Protein AF-A0A930ADJ4-F1 (afdb_monomer)

Secondary structure (DSSP, 8-state):
--HHHHHHHHHHHHT-------TTS-HHHHHHHHHHHHH-GGGHHHHHTT----S-EE-TTS-EES-HHHHHHHHTTTS-----TT----S-----

pLDDT: mean 73.16, std 18.06, range [35.5, 94.44]

Foldseek 3Di:
DDPVVVVVVLCVVLVDDDDDQDCVVDPVSVVVLCVLLVPDPVCVVCVVVVHSLPPWDQDPVRDIDSPPVVVSVVSVPVPPPPPPPDPPPDDDPPDD

Sequence (96 aa):
MSTLCFVQRISRKNNVAFEYIDITGSIRALKQFLALRDHSEAYDDAKREGYIGIPTLVLEDGSICFDYEEWLKGEETSKVAVVESGQSCNIDGTGC

Radius of gyration: 20.52 Å; Cα contacts (8 Å, |Δi|>4): 43; chains: 1; bounding box: 62×26×54 Å

Solvent-accessible surface area (backbone atoms only — not comparable to full-atom values): 6371 Å² total; per-residue (Å²): 132,59,71,66,63,54,54,57,56,46,30,74,71,69,76,49,88,78,86,87,79,61,46,84,78,37,74,66,43,33,52,52,49,50,58,50,50,77,71,37,74,85,36,49,64,31,52,76,73,71,45,91,57,75,72,66,46,74,47,96,88,67,51,73,42,68,59,58,73,60,54,53,62,56,51,66,74,74,72,70,79,74,79,72,87,68,83,78,82,74,84,82,69,92,74,133

Mean predicted aligned error: 12.47 Å

Structure (mmCIF, N/CA/C/O backbone):
data_AF-A0A930ADJ4-F1
#
_entry.id   AF-A0A930ADJ4-F1
#
loop_
_atom_site.group_PDB
_atom_site.id
_atom_site.type_symbol
_atom_site.label_atom_id
_atom_site.label_alt_id
_atom_site.label_comp_id
_atom_site.label_asym_id
_atom_site.label_entity_id
_atom_site.label_seq_id
_atom_site.pdbx_PDB_ins_code
_atom_site.Cartn_x
_atom_site.Cartn_y
_atom_site.Cartn_z
_atom_site.occupancy
_atom_site.B_iso_or_equiv
_atom_site.auth_seq_id
_atom_site.auth_comp_id
_atom_site.auth_asym_id
_atom_site.auth_atom_id
_atom_site.pdbx_PDB_model_num
ATOM 1 N N . MET A 1 1 ? 11.828 14.101 1.903 1.00 50.31 1 MET A N 1
ATOM 2 C CA . MET A 1 1 ? 11.858 13.441 0.578 1.00 50.31 1 MET A CA 1
ATOM 3 C C . MET A 1 1 ? 10.573 12.628 0.486 1.00 50.31 1 MET A C 1
ATOM 5 O O . MET A 1 1 ? 10.423 11.730 1.294 1.00 50.31 1 MET A O 1
ATOM 9 N N . SER A 1 2 ? 9.597 13.011 -0.346 1.00 58.38 2 SER A N 1
ATOM 10 C CA . SER A 1 2 ? 8.308 12.290 -0.422 1.00 58.38 2 SER A CA 1
ATOM 11 C C . SER A 1 2 ? 8.526 10.855 -0.922 1.00 58.38 2 SER A C 1
ATOM 13 O O . SER A 1 2 ? 9.349 10.661 -1.821 1.00 58.38 2 SER A O 1
ATOM 15 N N . THR A 1 3 ? 7.800 9.878 -0.368 1.00 57.91 3 THR A N 1
ATOM 16 C CA . THR A 1 3 ? 7.825 8.451 -0.753 1.00 57.91 3 THR A CA 1
ATOM 17 C C . THR A 1 3 ? 7.711 8.267 -2.269 1.00 57.91 3 THR A C 1
ATOM 19 O O . THR A 1 3 ? 8.413 7.444 -2.850 1.00 57.91 3 THR A O 1
ATOM 22 N N . LEU A 1 4 ? 6.937 9.133 -2.934 1.00 62.12 4 LEU A N 1
ATOM 23 C CA . LEU A 1 4 ? 6.818 9.187 -4.391 1.00 62.12 4 LEU A CA 1
ATOM 24 C C . LEU A 1 4 ? 8.178 9.360 -5.091 1.00 62.12 4 LEU A C 1
ATOM 26 O O . LEU A 1 4 ? 8.532 8.587 -5.972 1.00 62.12 4 LEU A O 1
ATOM 30 N N . CYS A 1 5 ? 8.975 10.346 -4.671 1.00 56.03 5 CYS A N 1
ATOM 31 C CA . CYS A 1 5 ? 10.272 10.656 -5.281 1.00 56.03 5 CYS A CA 1
ATOM 32 C C . CYS A 1 5 ? 11.283 9.519 -5.076 1.00 56.03 5 CYS A C 1
ATOM 34 O O . CYS A 1 5 ? 12.148 9.283 -5.923 1.00 56.03 5 CYS A O 1
ATOM 36 N N . PHE A 1 6 ? 11.166 8.799 -3.959 1.00 60.22 6 PHE A N 1
ATOM 37 C CA . PHE A 1 6 ? 12.012 7.652 -3.664 1.00 60.22 6 PHE A CA 1
ATOM 38 C C . PHE A 1 6 ? 11.682 6.467 -4.579 1.00 60.22 6 PHE A C 1
ATOM 40 O O . PHE A 1 6 ? 12.563 5.998 -5.298 1.00 60.22 6 PHE A O 1
ATOM 47 N N . VAL A 1 7 ? 10.408 6.074 -4.658 1.00 62.03 7 VAL A N 1
ATOM 48 C CA . VAL A 1 7 ? 9.941 4.979 -5.526 1.00 62.03 7 VAL A CA 1
ATOM 49 C C . VAL A 1 7 ? 10.249 5.278 -7.004 1.00 62.03 7 VAL A C 1
ATOM 51 O O . VAL A 1 7 ? 10.830 4.450 -7.704 1.00 62.03 7 VAL A O 1
ATOM 54 N N . GLN A 1 8 ? 10.015 6.513 -7.463 1.00 61.22 8 GLN A N 1
ATOM 55 C CA . GLN A 1 8 ? 10.331 6.966 -8.830 1.00 61.22 8 GLN A CA 1
ATOM 56 C C . GLN A 1 8 ? 11.817 6.971 -9.168 1.00 61.22 8 GLN A C 1
ATOM 58 O O . GLN A 1 8 ? 12.207 6.649 -10.293 1.00 61.22 8 GLN A O 1
ATOM 63 N N . ARG A 1 9 ? 12.673 7.287 -8.196 1.00 60.28 9 ARG A N 1
ATOM 64 C CA . ARG A 1 9 ? 14.120 7.176 -8.379 1.00 60.28 9 ARG A CA 1
ATOM 65 C C . ARG A 1 9 ? 14.562 5.721 -8.515 1.00 60.28 9 ARG A C 1
ATOM 67 O O . ARG A 1 9 ? 15.523 5.464 -9.236 1.00 60.28 9 ARG A O 1
ATOM 74 N N . ILE A 1 10 ? 13.876 4.798 -7.851 1.00 60.88 10 ILE A N 1
ATOM 75 C CA . ILE A 1 10 ? 14.242 3.383 -7.825 1.00 60.88 10 ILE A CA 1
ATOM 76 C C . ILE A 1 10 ? 13.740 2.638 -9.064 1.00 60.88 10 ILE A C 1
ATOM 78 O O . ILE A 1 10 ? 14.535 1.908 -9.651 1.00 60.88 10 ILE A O 1
ATOM 82 N N . SER A 1 11 ? 12.525 2.929 -9.562 1.00 61.44 11 SER A N 1
ATOM 83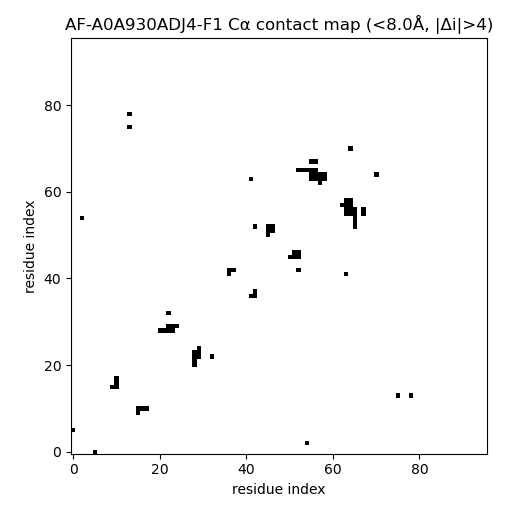 C CA . SER A 1 11 ? 12.047 2.459 -10.889 1.00 61.44 11 SER A CA 1
ATOM 84 C C . SER A 1 11 ? 13.121 2.607 -11.946 1.00 61.44 11 SER A C 1
ATOM 86 O O . SER A 1 11 ? 13.468 1.688 -12.680 1.00 61.44 11 SER A O 1
ATOM 88 N N . ARG A 1 12 ? 13.669 3.827 -11.981 1.00 61.81 12 ARG A N 1
ATOM 89 C CA . ARG A 1 12 ? 14.521 4.294 -13.056 1.00 61.81 12 ARG A CA 1
ATOM 90 C C . ARG A 1 12 ? 15.906 3.666 -12.984 1.00 61.81 12 ARG A C 1
ATOM 92 O O . ARG A 1 12 ? 16.597 3.640 -13.991 1.00 61.81 12 ARG A O 1
ATOM 99 N N . LYS A 1 13 ? 16.311 3.196 -11.802 1.00 63.00 13 LYS A N 1
ATOM 100 C CA . LYS A 1 13 ? 17.589 2.517 -11.585 1.00 63.00 13 LYS A CA 1
ATOM 101 C C . LYS A 1 13 ? 17.498 1.012 -11.833 1.00 63.00 13 LYS A C 1
ATOM 103 O O . LYS A 1 13 ? 18.411 0.474 -12.438 1.00 63.00 13 LYS A O 1
ATOM 108 N N . ASN A 1 14 ? 16.404 0.372 -11.419 1.00 63.56 14 ASN A N 1
ATOM 109 C CA . ASN A 1 14 ? 16.273 -1.091 -11.434 1.00 63.56 14 ASN A CA 1
ATOM 110 C C . ASN A 1 14 ? 15.416 -1.637 -12.592 1.00 63.56 14 ASN A C 1
ATOM 112 O O . ASN A 1 14 ? 15.165 -2.834 -12.648 1.00 63.56 14 ASN A O 1
ATOM 116 N N . ASN A 1 15 ? 14.946 -0.774 -13.505 1.00 66.75 15 ASN A N 1
ATOM 117 C CA . ASN A 1 15 ? 14.043 -1.139 -14.610 1.00 66.75 15 ASN A CA 1
ATOM 118 C C . ASN A 1 15 ? 12.784 -1.899 -14.134 1.00 66.75 15 ASN A C 1
ATOM 120 O O . ASN A 1 15 ? 12.254 -2.773 -14.814 1.00 66.75 15 ASN A O 1
ATOM 124 N N . VAL A 1 16 ? 12.311 -1.575 -12.928 1.00 68.25 16 VAL A N 1
ATOM 125 C CA . VAL A 1 16 ? 11.095 -2.162 -12.360 1.00 68.25 16 VAL A CA 1
ATOM 126 C C . VAL A 1 16 ? 9.921 -1.289 -12.771 1.00 68.25 16 VAL A C 1
ATOM 128 O O . VAL A 1 16 ? 9.834 -0.122 -12.368 1.00 68.25 16 VAL A O 1
ATOM 131 N N . ALA A 1 17 ? 9.030 -1.856 -13.583 1.00 70.31 17 ALA A N 1
ATOM 132 C CA . ALA A 1 17 ? 7.750 -1.246 -13.894 1.00 70.31 17 ALA A CA 1
ATOM 133 C C . ALA A 1 17 ? 6.869 -1.278 -12.643 1.00 70.31 17 ALA A C 1
ATOM 135 O O . ALA A 1 17 ? 6.666 -2.329 -12.045 1.00 70.31 17 ALA A O 1
ATOM 136 N N . PHE A 1 18 ? 6.346 -0.123 -12.251 1.00 73.25 18 PHE A N 1
ATOM 137 C CA . PHE A 1 18 ? 5.300 -0.043 -11.244 1.00 73.25 18 PHE A CA 1
ATOM 138 C C . PHE A 1 18 ? 4.232 0.936 -11.691 1.00 73.25 18 PHE A C 1
ATOM 140 O O . PHE A 1 18 ? 4.498 1.911 -12.400 1.00 73.25 18 PHE A O 1
ATOM 147 N N . GLU A 1 19 ? 3.025 0.697 -11.207 1.00 80.88 19 GLU A N 1
ATOM 148 C CA . GLU A 1 19 ? 1.942 1.655 -11.272 1.00 80.88 19 GLU A CA 1
ATOM 149 C C . GLU A 1 19 ? 1.846 2.368 -9.924 1.00 80.88 19 GLU A C 1
ATOM 151 O O . GLU A 1 19 ? 1.714 1.739 -8.875 1.00 80.88 19 GLU A O 1
ATOM 156 N N . TYR A 1 20 ? 1.949 3.696 -9.942 1.00 83.62 20 TYR A N 1
ATOM 157 C CA . TYR A 1 20 ? 1.721 4.490 -8.744 1.00 83.62 20 TYR A CA 1
ATOM 158 C C . TYR A 1 20 ? 0.255 4.906 -8.670 1.00 83.62 20 TYR A C 1
ATOM 160 O O . TYR A 1 20 ? -0.248 5.579 -9.570 1.00 83.62 20 TYR A O 1
ATOM 168 N N . ILE A 1 21 ? -0.399 4.564 -7.562 1.00 83.62 21 ILE A N 1
ATOM 169 C CA . ILE A 1 21 ? -1.787 4.935 -7.296 1.00 83.62 21 ILE A CA 1
ATOM 170 C C . ILE A 1 21 ? -1.824 5.909 -6.116 1.00 83.62 21 ILE A C 1
ATOM 172 O O . ILE A 1 21 ? -1.529 5.545 -4.978 1.00 83.62 21 ILE A O 1
ATOM 176 N N . ASP A 1 22 ? -2.236 7.149 -6.384 1.00 87.44 22 ASP A N 1
ATOM 177 C CA . ASP A 1 22 ? -2.590 8.103 -5.333 1.00 87.44 22 ASP A CA 1
ATOM 178 C C . ASP A 1 22 ? -4.013 7.820 -4.838 1.00 87.44 22 ASP A C 1
ATOM 180 O O . ASP A 1 22 ? -5.008 8.222 -5.450 1.00 87.44 22 ASP A O 1
ATOM 184 N N . ILE A 1 23 ? -4.113 7.142 -3.695 1.00 88.50 23 ILE A N 1
ATOM 185 C CA . ILE A 1 23 ? -5.398 6.820 -3.062 1.00 88.50 23 ILE A CA 1
ATOM 186 C C . ILE A 1 23 ? -6.180 8.069 -2.635 1.00 88.50 23 ILE A C 1
ATOM 188 O O . ILE A 1 23 ? -7.397 8.002 -2.484 1.00 88.50 23 ILE A O 1
ATOM 192 N N . THR A 1 24 ? -5.506 9.210 -2.457 1.00 87.50 24 THR A N 1
ATOM 193 C CA . THR A 1 24 ? -6.137 10.485 -2.090 1.00 87.50 24 THR A CA 1
ATOM 194 C C . THR A 1 24 ? -6.558 11.305 -3.309 1.00 87.50 24 THR A C 1
ATOM 196 O O . THR A 1 24 ? -7.369 12.221 -3.181 1.00 87.50 24 THR A O 1
ATOM 199 N N . GLY A 1 25 ? -6.089 10.932 -4.504 1.00 90.19 25 GLY A N 1
ATOM 200 C CA . GLY A 1 25 ? -6.369 11.641 -5.750 1.00 90.19 25 GLY A CA 1
ATOM 201 C C . GLY A 1 25 ? -7.813 11.493 -6.238 1.00 90.19 25 GLY A C 1
ATOM 202 O O . GLY A 1 25 ? -8.294 12.323 -7.009 1.00 90.19 25 GLY A O 1
ATOM 203 N N . SER A 1 26 ? -8.545 10.458 -5.800 1.00 93.44 26 SER A N 1
ATOM 204 C CA . SER A 1 26 ? -9.984 10.331 -6.073 1.00 93.44 26 SER A CA 1
ATOM 205 C C . SER A 1 26 ? -10.710 9.390 -5.106 1.00 93.44 26 SER A C 1
ATOM 207 O O . SER A 1 26 ? -10.142 8.425 -4.600 1.00 93.44 26 SER A O 1
ATOM 209 N N . ILE A 1 27 ? -12.025 9.588 -4.943 1.00 94.44 27 ILE A N 1
ATOM 210 C CA . ILE A 1 27 ? -12.894 8.672 -4.177 1.00 94.44 27 ILE A CA 1
ATOM 211 C C . ILE A 1 27 ? -12.884 7.257 -4.774 1.00 94.44 27 ILE A C 1
ATOM 213 O O . ILE A 1 27 ? -13.026 6.280 -4.045 1.00 94.44 27 ILE A O 1
ATOM 217 N N . ARG A 1 28 ? -12.727 7.124 -6.099 1.00 92.62 28 ARG A N 1
ATOM 218 C CA . ARG A 1 28 ? -12.635 5.812 -6.754 1.00 92.62 28 ARG A CA 1
ATOM 219 C C . ARG A 1 28 ? -11.383 5.065 -6.293 1.00 92.62 28 ARG A C 1
ATOM 221 O O . ARG A 1 28 ? -11.514 3.927 -5.856 1.00 92.62 28 ARG A O 1
ATOM 228 N N . ALA A 1 29 ? -10.224 5.720 -6.340 1.00 88.94 29 ALA A N 1
ATOM 229 C CA . ALA A 1 29 ? -8.962 5.142 -5.884 1.00 88.94 29 ALA A CA 1
ATOM 230 C C . ALA A 1 29 ? -9.025 4.785 -4.392 1.00 88.94 29 ALA A C 1
ATOM 232 O O . ALA A 1 29 ? -8.669 3.674 -4.007 1.00 88.94 29 ALA A O 1
ATOM 233 N N . LEU A 1 30 ? -9.594 5.671 -3.566 1.00 92.19 30 LEU A N 1
ATOM 234 C CA . LEU A 1 30 ? -9.808 5.391 -2.149 1.00 92.19 30 LEU A CA 1
ATOM 235 C C . LEU A 1 30 ? -10.707 4.166 -1.929 1.00 92.19 30 LEU A C 1
ATOM 237 O O . LEU A 1 30 ? -10.375 3.306 -1.123 1.00 92.19 30 LEU A O 1
ATOM 241 N N . LYS A 1 31 ? -11.825 4.045 -2.658 1.00 93.50 31 LYS A N 1
ATOM 242 C CA . LYS A 1 31 ? -12.711 2.871 -2.572 1.00 93.50 31 LYS A CA 1
ATOM 243 C C . LYS A 1 31 ? -11.995 1.577 -2.952 1.00 93.50 31 LYS A C 1
ATOM 245 O O . LYS A 1 31 ? -12.214 0.566 -2.297 1.00 93.50 31 LYS A O 1
ATOM 250 N N . GLN A 1 32 ? -11.155 1.605 -3.986 1.00 91.25 32 GLN A N 1
ATOM 251 C CA . GLN A 1 32 ? -10.362 0.441 -4.390 1.00 91.25 32 GLN A CA 1
ATOM 252 C C . GLN A 1 32 ? -9.360 0.047 -3.301 1.00 91.25 32 GLN A C 1
ATOM 254 O O . GLN A 1 32 ? -9.277 -1.127 -2.952 1.00 91.25 32 GLN A O 1
ATOM 259 N N . PHE A 1 33 ? -8.668 1.024 -2.710 1.00 91.94 33 PHE A N 1
ATOM 260 C CA . PHE A 1 33 ? -7.758 0.776 -1.595 1.00 91.94 33 PHE A CA 1
ATOM 261 C C . PHE A 1 33 ? -8.483 0.211 -0.367 1.00 91.94 33 PHE A C 1
ATOM 263 O O . PHE A 1 33 ? -8.029 -0.770 0.209 1.00 91.94 33 PHE A O 1
ATOM 270 N N . LEU A 1 34 ? -9.632 0.778 0.012 1.00 91.94 34 LEU A N 1
ATOM 271 C CA . LEU A 1 34 ? -10.424 0.268 1.135 1.00 91.94 34 LEU A CA 1
ATOM 272 C C . LEU A 1 34 ? -10.906 -1.164 0.882 1.00 91.94 34 LEU A C 1
ATOM 274 O O . LEU A 1 34 ? -10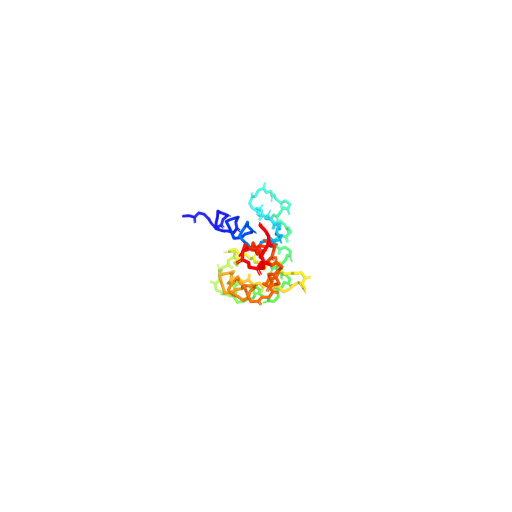.814 -1.997 1.774 1.00 91.94 34 LEU A O 1
ATOM 278 N N . ALA A 1 35 ? -11.345 -1.477 -0.341 1.00 92.44 35 ALA A N 1
ATOM 279 C CA . ALA A 1 35 ? -11.735 -2.837 -0.702 1.00 92.44 35 ALA A CA 1
ATOM 280 C C . ALA A 1 35 ? -10.566 -3.832 -0.603 1.00 92.44 35 ALA A C 1
ATOM 282 O O . ALA A 1 35 ? -10.784 -4.962 -0.178 1.00 92.44 35 ALA A O 1
ATOM 283 N N . LEU A 1 36 ? -9.343 -3.427 -0.962 1.00 90.81 36 LEU A N 1
ATOM 284 C CA . LEU A 1 36 ? -8.139 -4.243 -0.774 1.00 90.81 36 LEU A CA 1
ATOM 285 C C . LEU A 1 36 ? -7.818 -4.425 0.719 1.00 90.81 36 LEU A C 1
ATOM 287 O O . LEU A 1 36 ? -7.625 -5.546 1.182 1.00 90.81 36 LEU A O 1
ATOM 291 N N . ARG A 1 37 ? -7.798 -3.322 1.473 1.00 91.50 37 ARG A N 1
ATOM 292 C CA . ARG A 1 37 ? -7.433 -3.280 2.895 1.00 91.50 37 ARG A CA 1
ATOM 293 C C . ARG A 1 37 ? -8.384 -4.080 3.779 1.00 91.50 37 ARG A C 1
ATOM 295 O O . ARG A 1 37 ? -7.958 -4.765 4.706 1.00 91.50 37 ARG A O 1
ATOM 302 N N . ASP A 1 38 ? -9.680 -3.959 3.526 1.00 91.50 38 ASP A N 1
ATOM 303 C CA . ASP A 1 38 ? -10.694 -4.541 4.398 1.00 91.50 38 ASP A CA 1
ATOM 304 C C . ASP A 1 38 ? -10.841 -6.058 4.166 1.00 91.50 38 ASP A C 1
ATOM 306 O O . ASP A 1 38 ? -11.253 -6.761 5.087 1.00 91.50 38 ASP A O 1
ATOM 310 N N . HIS A 1 39 ? -10.446 -6.573 2.991 1.00 91.19 39 HIS A N 1
ATOM 311 C CA . HIS A 1 39 ? -10.522 -8.003 2.653 1.00 91.19 39 HIS A CA 1
ATOM 312 C C . HIS A 1 39 ? -9.189 -8.761 2.725 1.00 91.19 39 HIS A C 1
ATOM 314 O O . HIS A 1 39 ? -9.208 -9.988 2.679 1.00 91.19 39 HIS A O 1
ATOM 320 N N . SER A 1 40 ? -8.046 -8.078 2.803 1.00 90.44 40 SER A N 1
ATOM 321 C CA . SER A 1 40 ? -6.742 -8.742 2.875 1.00 90.44 40 SER A CA 1
ATOM 322 C C . SER A 1 40 ? -6.264 -8.895 4.320 1.00 90.44 40 SER A C 1
ATOM 324 O O . SER A 1 40 ? -6.159 -7.914 5.060 1.00 90.44 40 SER A O 1
ATOM 326 N N . GLU A 1 41 ? -5.912 -10.129 4.688 1.00 92.38 41 GLU A N 1
ATOM 327 C CA . GLU A 1 41 ? -5.342 -10.490 5.995 1.00 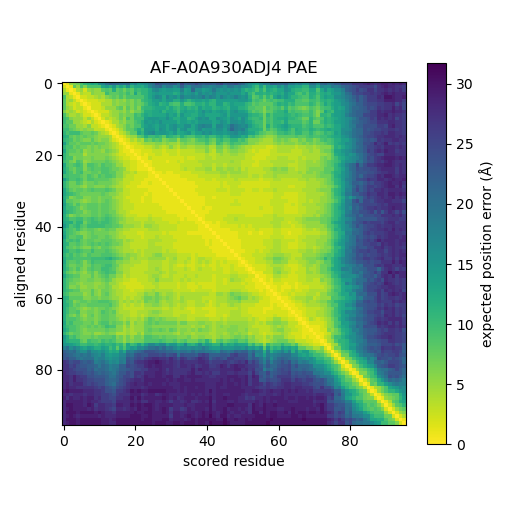92.38 41 GLU A CA 1
ATOM 328 C C . GLU A 1 41 ? -3.997 -9.791 6.252 1.00 92.38 41 GLU A C 1
ATOM 330 O O . GLU A 1 41 ? -3.640 -9.526 7.397 1.00 92.38 41 GLU A O 1
ATOM 335 N N . ALA A 1 42 ? -3.279 -9.387 5.195 1.00 90.12 42 ALA A N 1
ATOM 336 C CA . ALA A 1 42 ? -2.021 -8.647 5.320 1.00 90.12 42 ALA A CA 1
ATOM 337 C C . ALA A 1 42 ? -2.182 -7.324 6.094 1.00 90.12 42 ALA A C 1
ATOM 339 O O . ALA A 1 42 ? -1.226 -6.824 6.677 1.00 90.12 42 ALA A O 1
ATOM 340 N N . TYR A 1 43 ? -3.390 -6.751 6.128 1.00 93.06 43 TYR A N 1
ATOM 341 C CA . TYR A 1 43 ? -3.673 -5.518 6.861 1.00 93.06 43 TYR A CA 1
ATOM 342 C C . TYR A 1 43 ? -4.178 -5.750 8.286 1.00 93.06 43 TYR A C 1
ATOM 344 O O . TYR A 1 43 ? -4.468 -4.772 8.974 1.00 93.06 43 TYR A O 1
ATOM 352 N N . ASP A 1 44 ? -4.336 -6.988 8.752 1.00 92.69 44 ASP A N 1
ATOM 353 C CA . ASP A 1 44 ? -4.921 -7.258 10.070 1.00 92.69 44 ASP A CA 1
ATOM 354 C C . ASP A 1 44 ? -4.084 -6.675 11.207 1.00 92.69 44 ASP A C 1
ATOM 356 O O . ASP A 1 44 ? -4.631 -6.028 12.103 1.00 92.69 44 ASP A O 1
ATOM 360 N N . ASP A 1 45 ? -2.761 -6.805 11.122 1.00 90.50 45 ASP A N 1
ATOM 361 C CA . ASP A 1 45 ? -1.840 -6.219 12.094 1.00 90.50 45 ASP A CA 1
ATOM 362 C C . ASP A 1 45 ? -1.874 -4.687 12.040 1.00 90.50 45 ASP A C 1
ATOM 364 O O . ASP A 1 45 ? -2.045 -4.034 13.070 1.00 90.50 45 ASP A O 1
ATOM 368 N N . ALA A 1 46 ? -1.844 -4.108 10.835 1.00 89.44 46 ALA A N 1
ATOM 369 C CA . ALA A 1 46 ? -1.958 -2.663 10.652 1.00 89.44 46 ALA A CA 1
ATOM 370 C C . ALA A 1 46 ? -3.277 -2.118 11.231 1.00 89.44 46 ALA A C 1
ATOM 372 O O . ALA A 1 46 ? -3.268 -1.128 11.962 1.00 89.44 46 ALA A O 1
ATOM 373 N N . LYS A 1 47 ? -4.407 -2.793 10.974 1.00 91.38 47 LYS A N 1
ATOM 374 C CA . LYS A 1 47 ? -5.727 -2.442 11.526 1.00 91.38 47 LYS A CA 1
ATOM 375 C C . LYS A 1 47 ? -5.736 -2.549 13.050 1.00 91.38 47 LYS A C 1
ATOM 377 O O . LYS A 1 47 ? -6.255 -1.650 13.710 1.00 91.38 47 LYS A O 1
ATOM 382 N N . ARG A 1 48 ? -5.159 -3.620 13.609 1.00 93.00 48 ARG A N 1
ATOM 383 C CA . ARG A 1 48 ? -5.075 -3.847 15.061 1.00 93.00 48 ARG A CA 1
ATOM 384 C C . ARG A 1 48 ? -4.290 -2.742 15.765 1.00 93.00 48 ARG A C 1
ATOM 386 O O . ARG A 1 48 ? -4.660 -2.343 16.864 1.00 93.00 48 ARG A O 1
ATOM 393 N N . GLU A 1 49 ? -3.247 -2.235 15.123 1.00 92.31 49 GLU A N 1
ATOM 394 C CA . GLU A 1 49 ? -2.395 -1.168 15.652 1.00 92.31 49 GLU A CA 1
ATOM 395 C C . GLU A 1 49 ? -2.905 0.250 15.329 1.00 92.31 49 GLU A C 1
ATOM 397 O O . GLU A 1 49 ? -2.332 1.241 15.779 1.00 92.31 49 GLU A O 1
ATOM 402 N N . GLY A 1 50 ? -4.015 0.372 14.594 1.00 89.12 50 GLY A N 1
ATOM 403 C CA . GLY A 1 50 ? -4.615 1.660 14.234 1.00 89.12 50 GLY A CA 1
ATOM 404 C C . GLY A 1 50 ? -3.933 2.369 13.059 1.00 89.12 50 GLY A C 1
ATOM 405 O O . GLY A 1 50 ? -4.192 3.550 12.817 1.00 89.12 50 GLY A O 1
ATOM 406 N N . TYR A 1 51 ? -3.088 1.665 12.305 1.00 88.62 51 TYR A N 1
ATOM 407 C CA . TYR A 1 51 ? -2.453 2.164 11.092 1.00 88.62 51 TYR A CA 1
ATOM 408 C C . TYR A 1 51 ? -3.315 1.916 9.851 1.00 88.62 51 TYR A C 1
ATOM 410 O O . TYR A 1 51 ? -4.090 0.968 9.751 1.00 88.62 51 TYR A O 1
ATOM 418 N N . ILE A 1 52 ? -3.143 2.778 8.848 1.00 87.12 52 ILE A N 1
ATOM 419 C CA . ILE A 1 52 ? -3.824 2.644 7.550 1.00 87.12 52 ILE A CA 1
ATOM 420 C C . ILE A 1 52 ? -3.114 1.609 6.655 1.00 87.12 52 ILE A C 1
ATOM 422 O O . ILE A 1 52 ? -3.740 1.067 5.748 1.00 87.12 52 ILE A O 1
ATOM 426 N N . GLY A 1 53 ? -1.834 1.318 6.918 1.00 85.44 53 GLY A N 1
ATOM 427 C CA . GLY A 1 53 ? -1.027 0.385 6.125 1.00 85.44 53 GLY A CA 1
ATOM 428 C C . GLY A 1 53 ? -0.501 0.982 4.817 1.00 85.44 53 GLY A C 1
ATOM 429 O O . GLY A 1 53 ? -0.371 0.265 3.835 1.00 85.44 53 GLY A O 1
ATOM 430 N N . ILE A 1 54 ? -0.235 2.292 4.771 1.00 87.19 54 ILE A N 1
ATOM 431 C CA . ILE A 1 54 ? 0.354 2.971 3.604 1.00 87.19 54 ILE A CA 1
ATOM 432 C C . ILE A 1 54 ? 1.761 3.497 3.922 1.00 87.19 54 ILE A C 1
ATOM 434 O O . ILE A 1 54 ? 1.968 3.987 5.034 1.00 87.19 54 ILE A O 1
ATOM 438 N N . PRO A 1 55 ? 2.704 3.488 2.958 1.00 84.00 55 PRO A N 1
ATOM 439 C CA . PRO A 1 55 ? 2.592 2.956 1.592 1.00 84.00 55 PRO A CA 1
ATOM 440 C C . PRO A 1 55 ? 2.454 1.422 1.554 1.00 84.00 55 PRO A C 1
ATOM 442 O O . PRO A 1 55 ? 3.019 0.726 2.387 1.00 84.00 55 PRO A O 1
ATOM 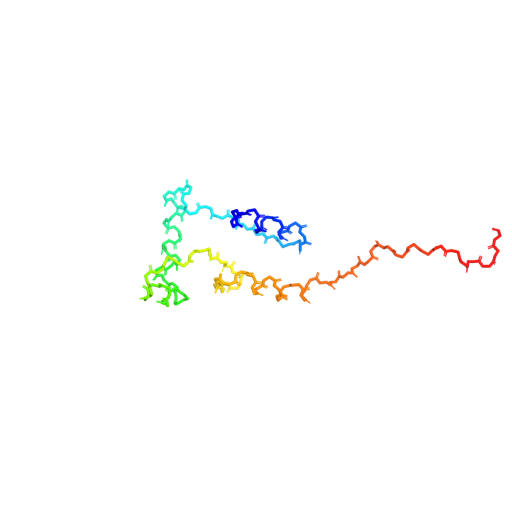445 N N . THR A 1 56 ? 1.698 0.908 0.580 1.00 86.62 56 THR A N 1
ATOM 446 C CA . THR A 1 56 ? 1.562 -0.533 0.314 1.00 86.62 56 THR A CA 1
ATOM 447 C C . THR A 1 56 ? 2.155 -0.842 -1.056 1.00 86.62 56 THR A C 1
ATOM 449 O O . THR A 1 56 ? 1.814 -0.173 -2.033 1.00 86.62 56 THR A O 1
ATOM 452 N N . LEU A 1 57 ? 2.993 -1.869 -1.141 1.00 86.31 57 LEU A N 1
ATOM 453 C CA . LEU A 1 57 ? 3.395 -2.491 -2.393 1.00 86.31 57 LEU A CA 1
ATOM 454 C C . LEU A 1 57 ? 2.540 -3.742 -2.623 1.00 86.31 57 LEU A C 1
ATOM 456 O O . LEU A 1 57 ? 2.448 -4.597 -1.745 1.00 86.31 57 LEU A O 1
ATOM 460 N N . VAL A 1 58 ? 1.929 -3.843 -3.799 1.00 86.44 58 VAL A N 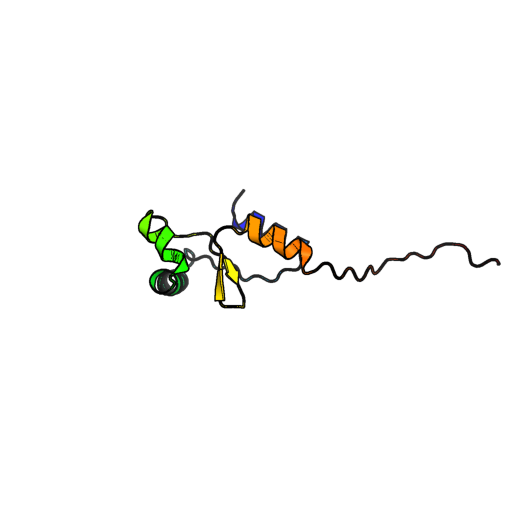1
ATOM 461 C CA . VAL A 1 58 ? 1.218 -5.047 -4.242 1.00 86.44 58 VAL A CA 1
ATOM 462 C C . VAL A 1 58 ? 2.029 -5.663 -5.371 1.00 86.44 58 VAL A C 1
ATOM 464 O O . VAL A 1 58 ? 2.353 -4.977 -6.342 1.00 86.44 58 VAL A O 1
ATOM 467 N N . LEU A 1 59 ? 2.398 -6.927 -5.210 1.00 84.31 59 LEU A N 1
ATOM 468 C CA . LEU A 1 59 ? 3.192 -7.685 -6.170 1.00 84.31 59 LEU A CA 1
ATOM 469 C C . LEU A 1 59 ? 2.300 -8.357 -7.222 1.00 84.31 59 LEU A C 1
ATOM 471 O O . LEU A 1 59 ? 1.082 -8.446 -7.061 1.00 84.31 59 LEU A O 1
ATOM 475 N N . GLU A 1 60 ? 2.904 -8.848 -8.307 1.00 80.94 60 GLU A N 1
ATOM 476 C CA . GLU A 1 60 ? 2.174 -9.527 -9.392 1.00 80.94 60 GLU A CA 1
ATOM 477 C C . GLU A 1 60 ? 1.476 -10.818 -8.935 1.00 80.94 60 GLU A C 1
ATOM 479 O O . GLU A 1 60 ? 0.446 -11.192 -9.492 1.00 80.94 60 GLU A O 1
ATOM 484 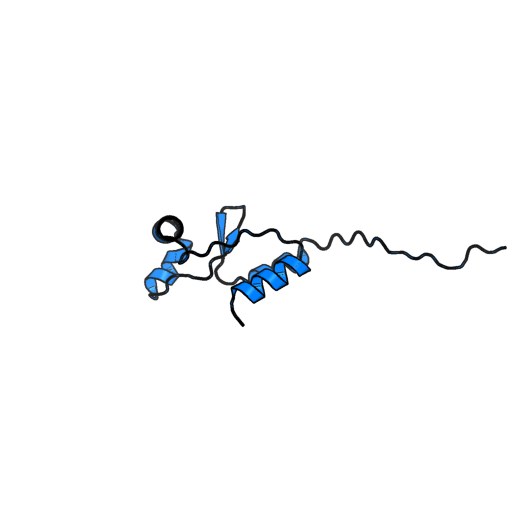N N . ASP A 1 61 ? 2.003 -11.482 -7.904 1.00 81.25 61 ASP A N 1
ATOM 485 C CA . ASP A 1 61 ? 1.407 -12.673 -7.287 1.00 81.25 61 ASP A CA 1
ATOM 486 C C . ASP A 1 61 ? 0.251 -12.341 -6.321 1.00 81.25 61 ASP A C 1
ATOM 488 O O . ASP A 1 61 ? -0.374 -13.245 -5.767 1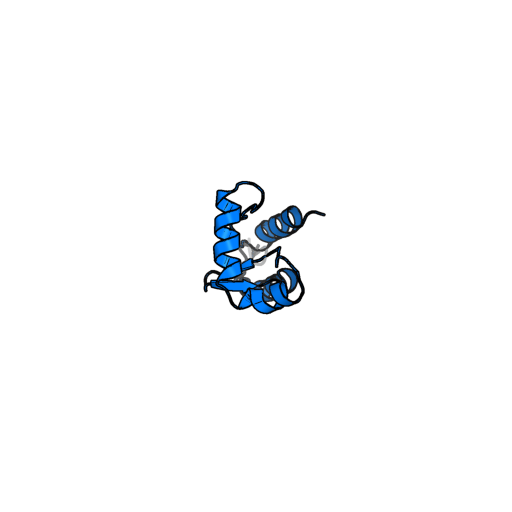.00 81.25 61 ASP A O 1
ATOM 492 N N . GLY A 1 62 ? -0.055 -11.053 -6.128 1.00 82.25 62 GLY A N 1
ATOM 493 C CA . GLY A 1 62 ? -1.070 -10.566 -5.194 1.00 82.25 62 GLY A CA 1
ATOM 494 C C . GLY A 1 62 ? -0.578 -10.418 -3.753 1.00 82.25 62 GLY A C 1
ATOM 495 O O . GLY A 1 62 ? -1.355 -9.990 -2.896 1.00 82.25 62 GLY A O 1
ATOM 496 N N . SER A 1 63 ? 0.693 -10.721 -3.475 1.00 84.81 63 SER A N 1
ATOM 497 C CA . SER A 1 63 ? 1.291 -10.517 -2.159 1.00 84.81 63 SER A CA 1
ATOM 498 C C . SER A 1 63 ? 1.399 -9.026 -1.837 1.00 84.81 63 SER A C 1
ATOM 500 O O . SER A 1 63 ? 1.686 -8.190 -2.698 1.00 84.81 63 SER A O 1
ATOM 502 N N . ILE A 1 64 ? 1.178 -8.691 -0.567 1.00 88.44 64 ILE A N 1
ATOM 503 C CA . ILE A 1 64 ? 1.243 -7.323 -0.055 1.00 88.44 64 ILE A CA 1
ATOM 504 C C . ILE A 1 64 ? 2.486 -7.169 0.814 1.00 88.44 64 ILE A C 1
ATOM 506 O O . ILE A 1 64 ? 2.723 -7.958 1.725 1.00 88.44 64 ILE A O 1
ATOM 510 N N . CYS A 1 65 ? 3.260 -6.123 0.544 1.00 86.00 65 CYS A N 1
ATOM 511 C CA . CYS A 1 65 ? 4.454 -5.764 1.291 1.00 86.00 65 CYS A CA 1
ATOM 512 C C . CYS A 1 65 ? 4.360 -4.306 1.760 1.00 86.00 65 CYS A C 1
ATOM 514 O O . CYS A 1 65 ? 4.024 -3.409 0.983 1.00 86.00 65 CYS A O 1
ATOM 516 N N . PHE A 1 66 ? 4.664 -4.063 3.034 1.00 86.94 66 PHE A N 1
ATOM 517 C CA . PHE A 1 66 ? 4.725 -2.715 3.612 1.00 86.94 66 PHE A CA 1
ATOM 518 C C . PHE A 1 66 ? 6.167 -2.187 3.674 1.00 86.94 66 PHE A C 1
ATOM 520 O O . PHE A 1 66 ? 6.398 -0.990 3.494 1.00 86.94 66 PHE A O 1
ATOM 527 N N . ASP A 1 67 ? 7.145 -3.085 3.814 1.00 82.88 67 ASP A N 1
ATOM 528 C CA . ASP A 1 67 ? 8.578 -2.784 3.817 1.00 82.88 67 ASP A CA 1
ATOM 529 C C . ASP A 1 67 ? 9.166 -2.777 2.404 1.00 82.88 67 ASP A C 1
ATOM 531 O O . ASP A 1 67 ? 9.937 -3.645 1.986 1.00 82.88 67 ASP A O 1
ATOM 535 N N . TYR A 1 68 ? 8.822 -1.734 1.650 1.00 76.00 68 TYR A N 1
ATOM 536 C CA . TYR A 1 68 ? 9.333 -1.540 0.293 1.00 76.00 68 TYR A CA 1
ATOM 537 C C . TYR A 1 68 ? 10.871 -1.481 0.245 1.00 76.00 68 TYR A C 1
ATOM 539 O O . TYR A 1 68 ? 11.462 -1.905 -0.742 1.00 76.00 68 TYR A O 1
ATOM 547 N N . GLU A 1 69 ? 11.543 -0.972 1.285 1.00 74.69 69 GLU A N 1
ATOM 548 C CA . GLU A 1 69 ? 13.011 -0.897 1.317 1.00 74.69 69 GLU A CA 1
ATOM 549 C C . GLU A 1 69 ? 13.672 -2.273 1.365 1.00 74.69 69 GLU A C 1
ATOM 551 O O . GLU A 1 69 ? 14.714 -2.473 0.742 1.00 74.69 69 GLU A O 1
ATOM 556 N N . GLU A 1 70 ? 13.083 -3.212 2.102 1.00 77.56 70 GLU A N 1
ATOM 557 C CA . GLU A 1 70 ? 13.583 -4.579 2.193 1.00 77.56 70 GLU A CA 1
ATOM 558 C C . GLU A 1 70 ? 13.300 -5.342 0.900 1.00 77.56 70 GLU A C 1
ATOM 560 O O . GLU A 1 70 ? 14.215 -5.932 0.322 1.00 77.56 70 GLU A O 1
ATOM 565 N N . TRP A 1 71 ? 12.076 -5.229 0.378 1.00 77.50 71 TRP A N 1
ATOM 566 C CA . TRP A 1 71 ? 11.703 -5.844 -0.895 1.00 77.50 71 TRP A CA 1
ATOM 567 C C . TRP A 1 71 ? 12.617 -5.398 -2.047 1.00 77.50 71 TRP A C 1
ATOM 569 O O . TRP A 1 71 ? 13.089 -6.214 -2.838 1.00 77.50 71 TRP A O 1
ATOM 579 N N . LEU A 1 72 ? 12.951 -4.105 -2.099 1.00 71.56 72 LEU A N 1
ATOM 580 C CA . LEU A 1 72 ? 13.829 -3.545 -3.127 1.00 71.56 72 LEU A CA 1
ATOM 581 C C . LEU A 1 72 ? 15.279 -4.036 -3.033 1.00 71.56 72 LEU A C 1
ATOM 583 O O . LEU A 1 72 ? 15.923 -4.179 -4.071 1.00 71.56 72 LEU A O 1
ATOM 587 N N . LYS A 1 73 ? 15.795 -4.306 -1.826 1.00 71.94 73 LYS A N 1
ATOM 588 C CA . LYS A 1 73 ? 17.124 -4.924 -1.651 1.00 71.94 73 LYS A CA 1
ATOM 589 C C . LYS A 1 73 ? 17.135 -6.371 -2.150 1.00 71.94 73 LYS A C 1
ATOM 591 O O . LYS A 1 73 ? 18.147 -6.821 -2.675 1.00 71.94 73 LYS A O 1
ATOM 596 N N . GLY A 1 74 ? 16.016 -7.083 -2.002 1.00 65.31 74 GLY A N 1
ATOM 597 C CA . GLY A 1 74 ? 15.843 -8.442 -2.519 1.00 65.31 74 GLY A CA 1
ATOM 598 C C . GLY A 1 74 ? 15.817 -8.493 -4.050 1.00 65.31 74 GLY A C 1
ATOM 599 O O . GLY A 1 74 ? 16.540 -9.284 -4.649 1.00 65.31 74 GLY A O 1
ATOM 600 N N . GLU A 1 75 ? 15.061 -7.603 -4.700 1.00 61.25 75 GLU A N 1
ATOM 601 C CA . GLU A 1 75 ? 14.983 -7.526 -6.173 1.00 61.25 75 GLU A CA 1
ATOM 602 C C . GLU A 1 75 ? 16.307 -7.127 -6.847 1.00 61.25 75 GLU A C 1
ATOM 604 O O . GLU A 1 75 ? 16.538 -7.483 -8.005 1.00 61.25 75 GLU A O 1
ATOM 609 N N . GLU A 1 76 ? 17.215 -6.452 -6.132 1.00 51.94 76 GLU A N 1
ATOM 610 C CA . GLU A 1 76 ? 18.568 -6.153 -6.627 1.00 51.94 76 GLU A CA 1
ATOM 611 C C . GLU A 1 76 ? 19.353 -7.437 -6.976 1.00 51.94 76 GLU A C 1
ATOM 613 O O . GLU A 1 76 ? 20.261 -7.407 -7.804 1.00 51.94 76 GLU A O 1
ATOM 618 N N . THR A 1 77 ? 18.961 -8.589 -6.416 1.00 43.62 77 THR A N 1
ATOM 619 C CA . THR A 1 77 ? 19.583 -9.890 -6.710 1.00 43.62 77 THR A CA 1
ATOM 620 C C . THR 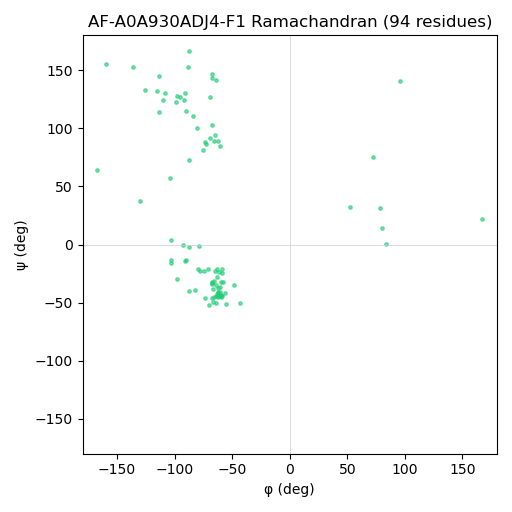A 1 77 ? 18.934 -10.658 -7.870 1.00 43.62 77 THR A C 1
ATOM 622 O O . THR A 1 77 ? 19.558 -11.572 -8.408 1.00 43.62 77 THR A O 1
ATOM 625 N N . SER A 1 78 ? 17.735 -10.268 -8.322 1.00 45.84 78 SER A N 1
ATOM 626 C CA . SER A 1 78 ? 16.913 -11.077 -9.243 1.00 45.84 78 SER A CA 1
ATOM 627 C C . SER A 1 78 ? 16.928 -10.613 -10.707 1.00 45.84 78 SER A C 1
ATOM 629 O O . SER A 1 78 ? 16.533 -11.375 -11.590 1.00 45.84 78 SER A O 1
ATOM 631 N N . LYS A 1 79 ? 17.385 -9.388 -11.010 1.00 40.84 79 LYS A N 1
ATOM 632 C CA . LYS A 1 79 ? 17.408 -8.833 -12.387 1.00 40.84 79 LYS A CA 1
ATOM 633 C C . LYS A 1 79 ? 18.750 -8.234 -12.804 1.00 40.84 79 LYS A C 1
ATOM 635 O O . LYS A 1 79 ? 18.812 -7.272 -13.563 1.00 40.84 79 LYS A O 1
ATOM 640 N N . VAL A 1 80 ? 19.841 -8.864 -12.384 1.00 35.97 80 VAL A N 1
ATOM 641 C CA . VAL A 1 80 ? 21.185 -8.594 -12.911 1.00 35.97 80 VAL A CA 1
ATOM 642 C C . VAL A 1 80 ? 21.579 -9.740 -13.853 1.00 35.97 80 VAL A C 1
ATOM 644 O O . VAL A 1 80 ? 22.600 -10.398 -13.701 1.00 35.97 80 VAL A O 1
ATOM 647 N N . ALA A 1 81 ? 20.757 -9.977 -14.880 1.00 36.44 81 ALA A N 1
ATOM 648 C CA . ALA A 1 81 ? 21.305 -10.419 -16.156 1.00 36.44 81 ALA A CA 1
ATOM 649 C C . ALA A 1 81 ? 21.927 -9.172 -16.787 1.00 36.44 81 ALA A C 1
ATOM 651 O O . ALA A 1 81 ? 21.301 -8.489 -17.599 1.00 36.44 81 ALA A O 1
ATOM 652 N N . VAL A 1 82 ? 23.145 -8.831 -16.357 1.00 37.69 82 VAL A N 1
ATOM 653 C CA . VAL A 1 82 ? 23.970 -7.913 -17.133 1.00 37.69 82 VAL A CA 1
ATOM 654 C C . VAL A 1 82 ? 24.271 -8.635 -18.437 1.00 37.69 82 VAL A C 1
ATOM 656 O O . VAL A 1 82 ? 25.207 -9.420 -18.538 1.00 37.69 82 VAL A O 1
ATOM 659 N N . VAL A 1 83 ? 23.467 -8.391 -19.465 1.00 44.59 83 VAL A N 1
ATOM 660 C CA . VAL A 1 83 ? 24.062 -8.305 -20.791 1.00 44.59 83 VAL A CA 1
ATOM 661 C C . VAL A 1 83 ? 24.868 -7.018 -20.765 1.00 44.59 83 VAL A C 1
ATOM 663 O O . VAL A 1 83 ? 24.344 -5.930 -20.997 1.00 44.59 83 VAL A O 1
ATOM 666 N N . GLU A 1 84 ? 26.142 -7.147 -20.395 1.00 39.78 84 GLU A N 1
ATOM 667 C CA . GLU A 1 84 ? 27.130 -6.107 -20.638 1.00 39.78 84 GLU A CA 1
ATOM 668 C C . GLU A 1 84 ? 27.240 -5.948 -22.154 1.00 39.78 84 GLU A C 1
ATOM 670 O O . GLU A 1 84 ? 28.044 -6.588 -22.828 1.00 39.78 84 GLU A O 1
ATOM 675 N N . SER A 1 85 ? 26.414 -5.077 -22.726 1.00 48.12 85 SER A N 1
ATOM 676 C CA . SER A 1 85 ? 26.769 -4.393 -23.959 1.00 48.12 85 SER A CA 1
ATOM 677 C C . SER A 1 85 ? 27.950 -3.486 -23.624 1.00 48.12 85 SER A C 1
ATOM 679 O O . SER A 1 85 ? 27.753 -2.352 -23.187 1.00 48.12 85 SER A O 1
ATOM 681 N N . GLY A 1 86 ? 29.175 -4.000 -23.745 1.00 43.50 86 GLY A N 1
ATOM 682 C CA . GLY A 1 86 ? 30.333 -3.175 -23.423 1.00 43.50 86 GLY A CA 1
ATOM 683 C C . GLY A 1 86 ? 31.695 -3.830 -23.268 1.00 43.50 86 GLY A C 1
ATOM 684 O O . GLY A 1 86 ? 32.558 -3.181 -22.686 1.00 43.50 86 GLY A O 1
ATOM 685 N N . GLN A 1 87 ? 31.974 -5.021 -23.810 1.00 35.50 87 GLN A N 1
ATOM 686 C CA . GLN A 1 87 ? 33.380 -5.337 -24.084 1.00 35.50 87 GLN A CA 1
ATOM 687 C C . GLN A 1 87 ? 33.843 -4.523 -25.299 1.00 35.50 87 GLN A C 1
ATOM 689 O O . GLN A 1 87 ? 33.773 -4.946 -26.450 1.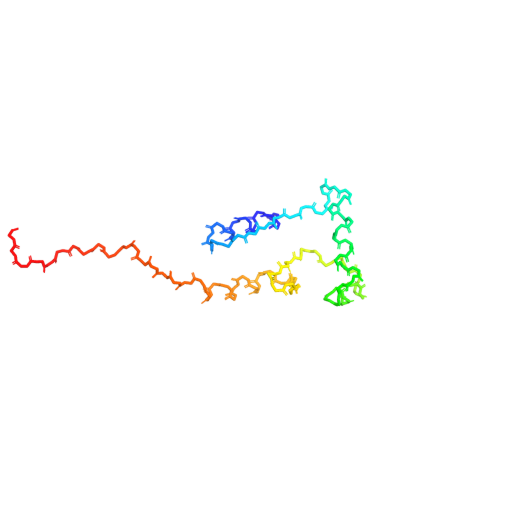00 35.50 87 GLN A O 1
ATOM 694 N N . SER A 1 88 ? 34.319 -3.312 -25.010 1.00 40.78 88 SER A N 1
ATOM 695 C CA . SER A 1 88 ? 35.314 -2.619 -25.820 1.00 40.78 88 SER A CA 1
ATOM 696 C C . SER A 1 88 ? 36.580 -3.481 -25.840 1.00 40.78 88 SER A C 1
ATOM 698 O O . SER A 1 88 ? 37.487 -3.284 -25.033 1.00 40.78 88 SER A O 1
ATOM 700 N N . CYS A 1 89 ? 36.647 -4.451 -26.748 1.00 49.84 89 CYS A N 1
ATOM 701 C CA . CYS A 1 89 ? 37.891 -5.134 -27.075 1.00 49.84 89 CYS A CA 1
ATOM 702 C C . CYS A 1 89 ? 38.763 -4.167 -27.880 1.00 49.84 89 CYS A C 1
ATOM 704 O O . CYS A 1 89 ? 38.711 -4.152 -29.107 1.00 49.84 89 CYS A O 1
ATOM 706 N N . ASN A 1 90 ? 39.538 -3.331 -27.189 1.00 53.12 90 ASN A N 1
ATOM 707 C CA . ASN A 1 90 ? 40.691 -2.703 -27.810 1.00 53.12 90 ASN A CA 1
ATOM 708 C C . ASN A 1 90 ? 41.925 -3.573 -27.586 1.00 53.12 90 ASN A C 1
ATOM 710 O O . ASN A 1 90 ? 42.244 -3.926 -26.455 1.00 53.12 90 ASN A O 1
ATOM 714 N N . ILE A 1 91 ? 42.593 -3.796 -28.718 1.00 58.97 91 ILE A N 1
ATOM 715 C CA . ILE A 1 91 ? 44.040 -3.877 -28.903 1.00 58.97 91 ILE A CA 1
ATOM 716 C C . ILE A 1 91 ? 44.732 -5.133 -28.359 1.00 58.97 91 ILE A C 1
ATOM 718 O O . ILE A 1 91 ? 45.407 -5.109 -27.350 1.00 58.97 91 ILE A O 1
ATOM 722 N N . ASP A 1 92 ? 44.571 -6.248 -29.067 1.00 60.22 92 ASP A N 1
ATOM 723 C CA . ASP A 1 92 ? 45.710 -7.113 -29.421 1.00 60.22 92 ASP A CA 1
ATOM 724 C C . ASP A 1 92 ? 45.258 -8.129 -30.479 1.00 60.22 92 ASP A C 1
ATOM 726 O O . ASP A 1 92 ? 45.209 -9.342 -30.284 1.00 60.22 92 ASP A O 1
ATOM 730 N N . GLY A 1 93 ? 44.896 -7.598 -31.649 1.00 55.53 93 GLY A N 1
ATOM 731 C CA . GLY A 1 93 ? 45.126 -8.318 -32.895 1.00 55.53 93 GLY A CA 1
ATOM 732 C C . GLY A 1 93 ? 46.566 -8.019 -33.289 1.00 55.53 93 GLY A C 1
ATOM 733 O O . GLY A 1 93 ? 46.898 -6.870 -33.564 1.00 55.53 93 GLY A O 1
ATOM 734 N N . THR A 1 94 ? 47.456 -9.000 -33.227 1.00 69.19 94 THR A N 1
ATOM 735 C CA . THR A 1 94 ? 48.873 -8.800 -33.552 1.00 69.19 94 THR A CA 1
ATOM 736 C C . THR A 1 94 ? 49.016 -8.493 -35.059 1.00 69.19 94 THR A C 1
ATOM 738 O O . THR A 1 94 ? 48.929 -9.403 -35.879 1.00 69.19 94 THR A O 1
ATOM 741 N N . GLY A 1 95 ? 49.219 -7.214 -35.423 1.00 46.94 95 GLY A N 1
ATOM 742 C CA . GLY A 1 95 ? 49.272 -6.687 -36.809 1.00 46.94 95 GLY A CA 1
ATOM 743 C C . GLY A 1 95 ? 47.923 -6.110 -37.290 1.00 46.94 95 GLY A C 1
ATOM 744 O O . GLY A 1 95 ? 46.882 -6.673 -36.968 1.00 46.94 95 GLY A O 1
ATOM 745 N N . CYS A 1 96 ? 47.824 -4.998 -38.033 1.00 47.97 96 CYS A N 1
ATOM 746 C CA . CYS A 1 96 ? 48.775 -4.120 -38.738 1.00 47.97 96 CYS A CA 1
ATOM 747 C C . CYS A 1 96 ? 48.622 -2.653 -38.303 1.00 47.97 96 CYS A C 1
ATOM 749 O O . CYS A 1 96 ? 47.512 -2.285 -37.860 1.00 47.97 96 CYS A O 1
#